Protein AF-A0A5B7HT08-F1 (afdb_monomer)

pLDDT: mean 74.67, std 10.96, range [39.03, 86.75]

Foldseek 3Di:
DDPPPDPDQAAAEAEDAAPDCVVVVVVDPPVVSVVCCVVDQHHYVVQVVVVVVVQVVDPPVDRNHYHYHYGD

Sequence (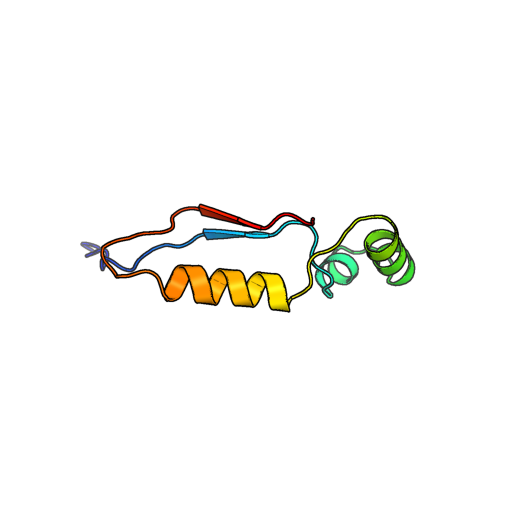72 aa):
MNGSSVGCPRQAISPGLVETEFIMRTGRSPEAARQLYQEMPSLQPDDVTDSLIHALSAPPSVQVNIHAVACV

Radius of gyration: 16.49 Å; Cα contacts (8 Å, |Δi|>4): 68; chains: 1; bounding box: 24×36×47 Å

Secondary structure (DSSP, 8-state):
-----------EEEE-SBSSTHHHHTT--HHHHHHHHHHS--B-HHHHHHHHHHHHHS-TT----EEEE---

Nearest PDB structures (foldseek):
  7w61-assembly1_A  TM=8.624E-01  e=2.902E-02  Helicoverpa armigera

Solvent-accessible surface area (backbone atoms only — not comparable to full-atom values): 4567 Å² total; per-residue (Å²): 139,82,79,78,74,69,88,68,88,69,67,45,74,49,70,54,58,58,69,58,68,63,53,44,71,71,77,43,54,65,67,59,38,51,49,50,54,72,76,36,75,48,30,54,64,62,61,56,49,52,51,47,51,52,56,68,66,41,56,96,90,50,81,58,55,73,48,76,46,71,60,124

Mean predicted aligned error: 9.53 Å

Organism: Portunus trituberculatus (NCBI:txid210409)

Structure (mmCIF, N/CA/C/O backbone):
data_AF-A0A5B7HT08-F1
#
_entry.id   AF-A0A5B7HT08-F1
#
loop_
_atom_site.group_PDB
_atom_site.id
_atom_site.type_symbol
_atom_site.label_atom_id
_atom_site.label_alt_id
_atom_site.label_comp_id
_atom_site.label_asym_id
_atom_site.label_entity_id
_atom_site.label_seq_id
_atom_site.pdbx_PDB_ins_code
_atom_site.Cartn_x
_atom_site.Cartn_y
_atom_site.Cartn_z
_atom_site.occupancy
_atom_site.B_iso_or_equiv
_atom_site.auth_seq_id
_atom_site.auth_comp_id
_atom_site.auth_asym_id
_atom_site.auth_atom_id
_atom_site.pdbx_PDB_model_num
ATOM 1 N N . MET A 1 1 ? 12.594 23.531 26.183 1.00 43.97 1 MET A N 1
ATOM 2 C CA . MET A 1 1 ? 11.965 22.804 25.057 1.00 43.97 1 MET A CA 1
ATOM 3 C C . MET A 1 1 ? 11.715 21.369 25.495 1.00 43.97 1 MET A C 1
ATOM 5 O O . MET A 1 1 ? 12.435 20.449 25.145 1.00 43.97 1 MET A O 1
ATOM 9 N N . ASN A 1 2 ? 10.736 21.211 26.367 1.00 39.03 2 ASN A N 1
ATOM 10 C CA . ASN A 1 2 ? 10.266 19.966 26.945 1.00 39.03 2 ASN A CA 1
ATOM 11 C C . ASN A 1 2 ? 9.124 19.494 26.047 1.00 39.03 2 ASN A C 1
ATOM 13 O O . ASN A 1 2 ? 8.005 19.986 26.145 1.00 39.03 2 ASN A O 1
ATOM 17 N N . GLY A 1 3 ? 9.463 18.622 25.097 1.00 52.12 3 GLY A N 1
ATOM 18 C CA . GLY A 1 3 ? 8.505 17.985 24.208 1.00 52.12 3 GLY A CA 1
ATOM 19 C C . GLY A 1 3 ? 7.594 17.073 25.013 1.00 52.12 3 GLY A C 1
ATOM 20 O O . GLY A 1 3 ? 7.926 15.917 25.255 1.00 52.12 3 GLY A O 1
ATOM 21 N N . SER A 1 4 ? 6.446 17.596 25.427 1.00 52.22 4 SER A N 1
ATOM 22 C CA . SER A 1 4 ? 5.295 16.781 25.782 1.00 52.22 4 SER A CA 1
ATOM 23 C C . SER A 1 4 ? 4.870 16.043 24.515 1.00 52.22 4 SER A C 1
ATOM 25 O O . SER A 1 4 ? 4.125 16.570 23.692 1.00 52.22 4 SER A O 1
ATOM 27 N N . SER A 1 5 ? 5.425 14.849 24.313 1.00 53.88 5 SER A N 1
ATOM 28 C CA . SER A 1 5 ? 4.989 13.896 23.302 1.00 53.88 5 SER A CA 1
ATOM 29 C C . SER A 1 5 ? 3.558 13.499 23.636 1.00 53.88 5 SER A C 1
ATOM 31 O O . SER A 1 5 ? 3.316 12.579 24.417 1.00 53.88 5 SER A 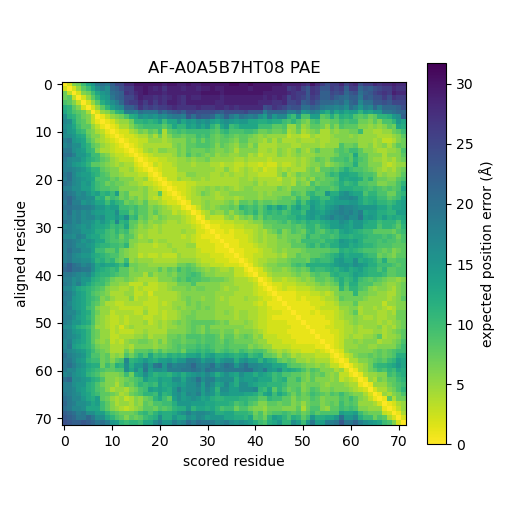O 1
ATOM 33 N N . VAL A 1 6 ? 2.616 14.267 23.092 1.00 54.16 6 VAL A N 1
ATOM 34 C CA . VAL A 1 6 ? 1.213 13.892 22.953 1.00 54.16 6 VAL A CA 1
ATOM 35 C C . VAL A 1 6 ? 1.155 12.417 22.565 1.00 54.16 6 VAL A C 1
ATOM 37 O O . VAL A 1 6 ? 1.850 11.997 21.638 1.00 54.16 6 VAL A O 1
ATOM 40 N N . GLY A 1 7 ? 0.400 11.623 23.325 1.00 55.91 7 GLY A N 1
ATOM 41 C CA . GLY A 1 7 ? 0.198 10.191 23.104 1.00 55.91 7 GLY A CA 1
ATOM 42 C C . GLY A 1 7 ? -0.608 9.922 21.834 1.00 55.91 7 GLY A C 1
ATOM 43 O O . GLY A 1 7 ? -1.690 9.351 21.898 1.00 55.91 7 GLY A O 1
ATOM 44 N N . CYS A 1 8 ? -0.117 10.388 20.687 1.00 58.50 8 CYS A N 1
ATOM 45 C CA . CYS A 1 8 ? -0.679 10.075 19.389 1.00 58.50 8 CYS A CA 1
ATOM 46 C C . CYS A 1 8 ? -0.289 8.631 19.047 1.00 58.50 8 CYS A C 1
ATOM 48 O O . CYS A 1 8 ? 0.910 8.320 19.047 1.00 58.50 8 CYS A O 1
ATOM 50 N N . PRO A 1 9 ? -1.256 7.745 18.759 1.00 63.75 9 PRO A N 1
ATOM 51 C CA . PRO A 1 9 ? -0.952 6.389 18.332 1.00 63.75 9 PRO A CA 1
ATOM 52 C C . PRO A 1 9 ? -0.108 6.444 17.056 1.00 63.75 9 PRO A C 1
ATOM 54 O O . PRO A 1 9 ? -0.434 7.148 16.100 1.00 63.75 9 PRO A O 1
ATOM 57 N N . ARG A 1 10 ? 1.019 5.729 17.062 1.00 63.59 10 ARG A N 1
ATOM 58 C CA . ARG A 1 10 ? 1.931 5.641 15.921 1.00 63.59 10 ARG A CA 1
ATOM 59 C C . ARG A 1 10 ? 1.709 4.290 15.261 1.00 63.59 10 ARG A C 1
ATOM 61 O O . ARG A 1 10 ? 1.971 3.263 15.883 1.00 63.59 10 ARG A O 1
ATOM 68 N N . GLN A 1 11 ? 1.207 4.315 14.034 1.00 75.19 11 GLN A N 1
ATOM 69 C CA . GLN A 1 11 ? 0.929 3.128 13.231 1.00 75.19 11 GLN A CA 1
ATOM 70 C C . GLN A 1 11 ? 1.846 3.155 12.012 1.00 75.19 11 GLN A C 1
ATOM 72 O O . GLN A 1 11 ? 1.964 4.181 11.339 1.00 75.19 11 GLN A O 1
ATOM 77 N N . ALA A 1 12 ? 2.527 2.043 11.753 1.00 77.56 12 ALA A N 1
ATOM 78 C CA . ALA A 1 12 ? 3.311 1.847 10.545 1.00 77.56 12 ALA A CA 1
ATOM 79 C C . ALA A 1 12 ? 2.663 0.739 9.713 1.00 77.56 12 ALA A C 1
ATOM 81 O O . ALA A 1 12 ? 2.416 -0.359 10.216 1.00 77.56 12 ALA A O 1
ATOM 82 N N . ILE A 1 13 ? 2.405 1.027 8.438 1.00 80.38 13 ILE A N 1
ATOM 83 C CA . ILE A 1 13 ? 1.961 0.028 7.468 1.00 80.38 13 ILE A CA 1
ATOM 84 C C . ILE A 1 13 ? 3.104 -0.207 6.496 1.00 80.38 13 ILE A C 1
ATOM 86 O O . ILE A 1 13 ? 3.680 0.737 5.954 1.00 80.38 13 ILE A O 1
ATOM 90 N N . SER A 1 14 ? 3.456 -1.472 6.316 1.00 81.25 14 SER A N 1
ATOM 91 C CA . SER A 1 14 ? 4.484 -1.906 5.378 1.00 81.25 14 SER A CA 1
ATOM 92 C C . SER A 1 14 ? 3.804 -2.705 4.272 1.00 81.25 14 SER A C 1
ATOM 94 O O . SER A 1 14 ? 3.646 -3.919 4.421 1.00 81.25 14 SER A O 1
ATOM 96 N N . PRO A 1 15 ? 3.330 -2.033 3.207 1.00 80.50 15 PRO A N 1
ATOM 97 C CA . PRO A 1 15 ? 2.767 -2.729 2.066 1.00 80.50 15 PRO A CA 1
ATOM 98 C C . PRO A 1 15 ? 3.876 -3.398 1.247 1.00 80.50 15 PRO A C 1
ATOM 100 O O . PRO A 1 15 ? 5.003 -2.899 1.174 1.00 80.50 15 PRO A O 1
ATOM 103 N N . GLY A 1 16 ? 3.541 -4.533 0.636 1.00 82.25 16 GLY A N 1
ATOM 104 C CA . GLY A 1 16 ? 4.351 -5.192 -0.383 1.00 82.25 16 GLY A CA 1
ATOM 105 C C . GLY A 1 16 ? 4.324 -4.447 -1.723 1.00 82.25 16 GLY A C 1
ATOM 106 O O . GLY A 1 16 ? 4.309 -3.217 -1.780 1.00 82.25 16 GLY A O 1
ATOM 107 N N . LEU A 1 17 ? 4.328 -5.190 -2.830 1.00 81.81 17 LEU A N 1
ATOM 108 C CA . LEU A 1 17 ? 4.206 -4.597 -4.159 1.00 81.81 17 LEU A CA 1
ATOM 109 C C . LEU A 1 17 ? 2.768 -4.114 -4.375 1.00 81.81 17 LEU A C 1
ATOM 111 O O . LEU A 1 17 ? 1.867 -4.939 -4.432 1.00 81.81 17 LEU A O 1
ATOM 115 N N . VAL A 1 18 ? 2.564 -2.806 -4.529 1.00 82.56 18 VAL A N 1
ATOM 116 C CA . VAL A 1 18 ? 1.243 -2.216 -4.810 1.00 82.56 18 VAL A CA 1
ATOM 117 C C . VAL A 1 18 ? 1.209 -1.685 -6.239 1.00 82.56 18 VAL A C 1
ATOM 119 O O . VAL A 1 18 ? 2.148 -0.990 -6.658 1.00 82.56 18 VAL A O 1
ATOM 122 N N . GLU A 1 19 ? 0.139 -1.990 -6.972 1.00 82.06 19 GLU A N 1
ATOM 123 C CA . GLU A 1 19 ? -0.126 -1.461 -8.312 1.00 82.06 19 GLU A CA 1
ATOM 124 C C . GLU A 1 19 ? -0.386 0.050 -8.233 1.00 82.06 19 GLU A C 1
ATOM 126 O O . GLU A 1 19 ? -1.483 0.520 -7.952 1.00 82.06 19 GLU A O 1
ATOM 131 N N . THR A 1 20 ? 0.678 0.831 -8.402 1.00 82.94 20 THR A N 1
ATOM 132 C CA . THR A 1 20 ? 0.671 2.292 -8.285 1.00 82.94 20 THR A CA 1
ATOM 133 C C . THR A 1 20 ? 1.672 2.887 -9.267 1.00 82.94 20 THR A C 1
ATOM 135 O O . THR A 1 20 ? 2.469 2.199 -9.906 1.00 82.94 20 THR A O 1
ATOM 138 N N . GLU A 1 21 ? 1.727 4.208 -9.350 1.00 82.50 21 GLU A N 1
ATOM 139 C CA . GLU A 1 21 ? 2.728 4.904 -10.149 1.00 82.50 21 GLU A CA 1
ATOM 140 C C . GLU A 1 21 ? 4.128 4.880 -9.516 1.00 82.50 21 GLU A C 1
ATOM 142 O O . GLU A 1 21 ? 5.071 5.429 -10.095 1.00 82.50 21 GLU A O 1
ATOM 147 N N . PHE A 1 22 ? 4.298 4.250 -8.346 1.00 82.50 22 PHE A N 1
ATOM 148 C CA . PHE A 1 22 ? 5.571 4.205 -7.633 1.00 82.50 22 PHE A CA 1
ATOM 149 C C . PHE A 1 22 ? 6.680 3.616 -8.507 1.00 82.50 22 PHE A C 1
ATOM 151 O O . PHE A 1 22 ? 7.712 4.255 -8.699 1.00 82.50 22 PHE A O 1
ATOM 158 N N . ILE A 1 23 ? 6.446 2.452 -9.125 1.00 78.12 23 ILE A N 1
ATOM 159 C CA . ILE A 1 23 ? 7.457 1.778 -9.951 1.00 78.12 23 ILE A CA 1
ATOM 160 C C . ILE A 1 23 ? 7.803 2.602 -11.196 1.00 78.12 23 ILE A C 1
ATOM 162 O O . ILE A 1 23 ? 8.978 2.709 -11.547 1.00 78.12 23 ILE A O 1
ATOM 166 N N . MET A 1 24 ? 6.829 3.280 -11.805 1.00 76.56 24 MET A N 1
ATOM 167 C CA . MET A 1 24 ? 7.085 4.185 -12.934 1.00 76.56 24 MET A CA 1
ATOM 168 C C . MET A 1 24 ? 7.968 5.377 -12.530 1.00 76.56 24 MET A C 1
ATOM 170 O O . MET A 1 24 ? 8.800 5.837 -13.308 1.00 76.56 24 MET A O 1
ATOM 174 N N . ARG A 1 25 ? 7.853 5.851 -11.283 1.00 80.69 25 ARG A N 1
ATOM 175 C CA . ARG A 1 25 ? 8.685 6.939 -10.744 1.00 80.69 25 ARG A CA 1
ATOM 176 C C . ARG A 1 25 ? 10.072 6.498 -10.276 1.00 80.69 25 ARG A C 1
ATOM 178 O O . ARG A 1 25 ? 10.931 7.355 -10.090 1.00 80.69 25 ARG A O 1
ATOM 185 N N . THR A 1 26 ? 10.334 5.196 -10.145 1.00 78.94 26 THR A N 1
ATOM 186 C CA . THR A 1 26 ? 11.675 4.672 -9.797 1.00 78.94 26 THR A CA 1
ATOM 187 C C . THR A 1 26 ? 12.680 4.711 -10.958 1.00 78.94 26 THR A C 1
ATOM 189 O O . THR A 1 26 ? 13.800 4.225 -10.818 1.00 78.94 26 THR A O 1
ATOM 192 N N . GLY A 1 27 ? 12.307 5.289 -12.107 1.00 72.69 27 GLY A N 1
ATOM 193 C CA . GLY A 1 27 ? 13.149 5.354 -13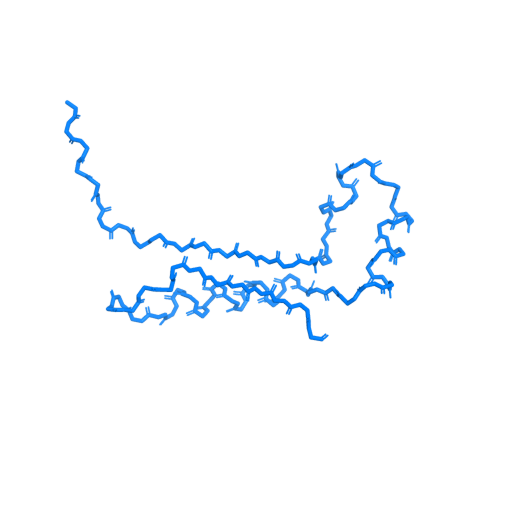.306 1.00 72.69 27 GLY A CA 1
ATOM 194 C C . GLY A 1 27 ? 13.058 4.114 -14.199 1.00 72.69 27 GLY A C 1
ATOM 195 O O . GLY A 1 27 ? 13.830 3.987 -15.147 1.00 72.69 27 GLY A O 1
ATOM 196 N N . ARG A 1 28 ? 12.118 3.200 -13.921 1.00 76.75 28 ARG A N 1
ATOM 197 C CA . ARG A 1 28 ? 11.773 2.092 -14.822 1.00 76.75 28 ARG A CA 1
ATOM 198 C C . ARG A 1 28 ? 10.832 2.576 -15.922 1.00 76.75 28 ARG A C 1
ATOM 200 O O . ARG A 1 28 ? 10.015 3.466 -15.695 1.00 76.75 28 ARG A O 1
ATOM 207 N N . SER A 1 29 ? 10.934 1.973 -17.107 1.00 81.31 29 SER A N 1
ATOM 208 C CA . SER A 1 29 ? 9.995 2.265 -18.189 1.00 81.31 29 SER A CA 1
ATOM 209 C C . SER A 1 29 ? 8.575 1.814 -17.803 1.00 81.31 29 SER A C 1
ATOM 211 O O . SER A 1 29 ? 8.419 0.849 -17.044 1.00 81.31 29 SER A O 1
ATOM 213 N N . PRO A 1 30 ? 7.526 2.494 -18.292 1.00 77.44 30 PRO A N 1
ATOM 214 C CA . PRO A 1 30 ? 6.142 2.136 -17.983 1.00 77.44 30 PRO A CA 1
ATOM 215 C C . PRO A 1 30 ? 5.778 0.713 -18.438 1.00 77.44 30 PRO A C 1
ATOM 217 O O . PRO A 1 30 ? 4.946 0.060 -17.814 1.00 77.44 30 PRO A O 1
ATOM 220 N N . GLU A 1 31 ? 6.426 0.192 -19.479 1.00 82.44 31 GLU A N 1
ATOM 221 C CA . GLU A 1 31 ? 6.264 -1.188 -19.941 1.00 82.44 31 GLU A CA 1
ATOM 222 C C . GLU A 1 31 ? 6.849 -2.188 -18.939 1.00 82.44 31 GLU A C 1
ATOM 224 O O . GLU A 1 31 ? 6.186 -3.161 -18.590 1.00 82.44 31 GLU A O 1
ATOM 229 N N . ALA A 1 32 ? 8.049 -1.915 -18.416 1.00 81.50 32 ALA A N 1
ATOM 230 C CA . ALA A 1 32 ? 8.686 -2.753 -17.405 1.00 81.50 32 ALA A CA 1
ATOM 231 C C . ALA A 1 32 ? 7.920 -2.723 -16.073 1.00 81.50 32 ALA A C 1
ATOM 233 O O . ALA A 1 32 ? 7.859 -3.729 -15.373 1.00 81.50 32 ALA A O 1
ATOM 234 N N . ALA A 1 33 ? 7.311 -1.583 -15.726 1.00 79.00 33 ALA A N 1
ATOM 235 C CA . ALA A 1 33 ? 6.432 -1.480 -14.564 1.00 79.00 33 ALA A CA 1
ATOM 236 C C . ALA A 1 33 ? 5.182 -2.362 -14.724 1.00 79.00 33 ALA A C 1
ATOM 238 O O . ALA A 1 33 ? 4.846 -3.113 -13.815 1.00 79.00 33 ALA A O 1
ATOM 239 N N . ARG A 1 34 ? 4.532 -2.327 -15.895 1.00 80.25 34 ARG A N 1
ATOM 240 C CA . ARG A 1 34 ? 3.371 -3.182 -16.191 1.00 80.25 34 ARG A CA 1
ATOM 241 C C . ARG A 1 34 ? 3.716 -4.665 -16.187 1.00 80.25 34 ARG A C 1
ATOM 243 O O . ARG A 1 34 ? 2.962 -5.442 -15.619 1.00 80.25 34 ARG A O 1
ATOM 250 N N . GLN A 1 35 ? 4.846 -5.053 -16.776 1.00 83.06 35 GLN A N 1
ATOM 251 C CA . GLN A 1 35 ? 5.313 -6.442 -16.720 1.00 83.06 35 GLN A CA 1
ATOM 252 C C . GLN A 1 35 ? 5.546 -6.889 -15.276 1.00 83.06 35 GLN A C 1
ATOM 254 O O . GLN A 1 35 ? 5.093 -7.959 -14.895 1.00 83.06 35 GLN A O 1
ATOM 259 N N . LEU A 1 36 ? 6.146 -6.038 -14.438 1.00 80.12 36 LEU A N 1
ATOM 260 C CA . LEU A 1 36 ? 6.360 -6.343 -13.024 1.00 80.12 36 LEU A CA 1
ATOM 261 C C . LEU A 1 36 ? 5.044 -6.589 -12.266 1.00 80.12 36 LEU A C 1
ATOM 263 O O . LEU A 1 36 ? 4.978 -7.506 -11.453 1.00 80.12 36 LEU A O 1
ATOM 267 N N . TYR A 1 37 ? 4.007 -5.795 -12.545 1.00 80.69 37 TYR A N 1
ATOM 268 C CA . TYR A 1 37 ? 2.674 -5.973 -11.957 1.00 80.69 37 TYR A CA 1
ATOM 269 C C . TYR A 1 37 ? 1.907 -7.182 -12.515 1.00 80.69 37 TYR A C 1
ATOM 271 O O . TYR A 1 37 ? 1.012 -7.687 -11.848 1.00 80.69 37 TYR A O 1
ATOM 279 N N . GLN A 1 38 ? 2.257 -7.657 -13.714 1.00 80.94 38 GLN A N 1
ATOM 280 C CA . GLN A 1 38 ? 1.690 -8.870 -14.314 1.00 80.94 38 GLN A CA 1
ATOM 281 C C . GLN A 1 38 ? 2.402 -10.148 -13.854 1.00 80.94 38 GLN A C 1
ATOM 283 O O . GLN A 1 38 ? 1.768 -11.193 -13.729 1.00 80.94 38 GLN A O 1
ATOM 288 N N . GLU A 1 39 ? 3.715 -10.083 -13.637 1.00 83.00 39 GLU A N 1
ATOM 289 C CA . GLU A 1 39 ? 4.549 -11.228 -13.256 1.00 83.00 39 GLU A CA 1
ATOM 290 C C . GLU A 1 39 ? 4.544 -11.487 -11.749 1.00 83.00 39 GLU A C 1
ATOM 292 O O . GLU A 1 39 ? 4.694 -12.632 -11.323 1.00 83.00 39 GLU A O 1
ATOM 297 N N . MET A 1 40 ? 4.383 -10.439 -10.937 1.00 77.00 40 MET A N 1
ATOM 298 C CA . MET A 1 40 ? 4.305 -10.559 -9.487 1.00 77.00 40 MET A CA 1
ATOM 299 C C . MET A 1 40 ? 2.889 -10.246 -9.010 1.00 77.00 40 MET A C 1
ATOM 301 O O . MET A 1 40 ? 2.316 -9.245 -9.446 1.00 77.00 40 MET A O 1
ATOM 305 N N . PRO A 1 41 ? 2.334 -11.045 -8.079 1.00 76.38 41 PRO A N 1
ATOM 306 C CA . PRO A 1 41 ? 1.078 -10.692 -7.443 1.00 76.38 41 PRO A CA 1
ATOM 307 C C . PRO A 1 41 ? 1.265 -9.318 -6.796 1.00 76.38 41 PRO A C 1
ATOM 309 O O . PRO A 1 41 ? 2.267 -9.075 -6.116 1.00 76.38 41 PRO A O 1
ATOM 312 N N . SER A 1 42 ? 0.355 -8.398 -7.093 1.00 79.25 42 SER A N 1
ATOM 313 C CA . SER A 1 42 ? 0.395 -7.011 -6.641 1.00 79.25 42 SER A CA 1
ATOM 314 C C . SER A 1 42 ? -0.873 -6.691 -5.862 1.00 79.25 42 SER A C 1
ATOM 316 O O . SER A 1 42 ? -1.963 -7.136 -6.212 1.00 79.25 42 SER A O 1
ATOM 318 N N . LEU A 1 43 ? -0.709 -5.949 -4.771 1.00 82.69 43 LEU A N 1
ATOM 319 C CA . LEU A 1 43 ? -1.804 -5.411 -3.978 1.00 82.69 43 LEU A CA 1
ATOM 320 C C . LEU A 1 43 ? -2.469 -4.280 -4.746 1.00 82.69 43 LEU A C 1
ATOM 322 O O . LEU A 1 43 ? -1.793 -3.469 -5.391 1.00 82.69 43 LEU A O 1
ATOM 326 N N . GLN A 1 44 ? -3.782 -4.187 -4.605 1.00 84.88 44 GLN A N 1
ATOM 327 C CA . GLN A 1 44 ? -4.515 -3.015 -5.041 1.00 84.88 44 GLN A CA 1
ATOM 328 C C . GLN A 1 44 ? -4.373 -1.899 -3.993 1.00 84.88 44 GLN A C 1
ATOM 330 O O . GLN A 1 44 ? -4.168 -2.162 -2.802 1.00 84.88 44 GLN A O 1
ATOM 335 N N . PRO A 1 45 ? -4.472 -0.623 -4.398 1.00 83.00 45 PRO A N 1
ATOM 336 C CA . PRO A 1 45 ? -4.476 0.498 -3.456 1.00 83.00 45 PRO A CA 1
ATOM 337 C C . PRO A 1 45 ? -5.628 0.412 -2.438 1.00 83.00 45 PRO A C 1
ATOM 339 O O . PRO A 1 45 ? -5.499 0.907 -1.314 1.00 83.00 45 PRO A O 1
ATOM 342 N N . ASP A 1 46 ? -6.727 -0.250 -2.804 1.00 85.38 46 ASP A N 1
ATOM 343 C CA . ASP A 1 46 ? -7.858 -0.508 -1.915 1.00 85.38 46 ASP A CA 1
ATOM 344 C C . ASP A 1 46 ? -7.461 -1.407 -0.733 1.00 85.38 46 ASP A C 1
ATOM 346 O O . ASP A 1 46 ? -7.781 -1.076 0.406 1.00 85.38 46 ASP A O 1
ATOM 350 N N . ASP A 1 47 ? -6.642 -2.444 -0.951 1.00 85.06 47 ASP A N 1
ATOM 351 C CA . ASP A 1 47 ? -6.171 -3.345 0.117 1.00 85.06 47 ASP A CA 1
ATOM 352 C C . ASP A 1 47 ? -5.357 -2.592 1.188 1.00 85.06 47 ASP A C 1
ATOM 354 O O . ASP A 1 47 ? -5.430 -2.863 2.394 1.00 85.06 47 ASP A O 1
ATOM 358 N N . VAL A 1 48 ? -4.575 -1.598 0.753 1.00 83.50 48 VAL A N 1
ATOM 359 C CA . VAL A 1 48 ? -3.805 -0.724 1.650 1.00 83.50 48 VAL A CA 1
ATOM 360 C C . VAL A 1 48 ? -4.738 0.207 2.429 1.00 83.50 48 VAL A C 1
ATOM 362 O O . VAL A 1 48 ? -4.510 0.467 3.614 1.00 83.50 48 VAL A O 1
ATOM 365 N N . THR A 1 49 ? -5.800 0.688 1.784 1.00 86.44 49 THR A N 1
ATOM 366 C CA . THR A 1 49 ? -6.800 1.571 2.398 1.00 86.44 49 THR A CA 1
ATOM 367 C C . THR A 1 49 ? -7.635 0.823 3.436 1.00 86.44 49 THR A C 1
ATOM 369 O O . THR A 1 49 ? -7.818 1.321 4.546 1.00 86.44 49 THR A O 1
ATOM 372 N N . ASP A 1 50 ? -8.043 -0.408 3.144 1.00 85.75 50 ASP A N 1
ATOM 373 C CA . ASP A 1 50 ? -8.744 -1.276 4.091 1.00 85.75 50 ASP A CA 1
ATOM 374 C C . ASP A 1 50 ? -7.873 -1.612 5.303 1.00 85.75 50 ASP A C 1
ATOM 376 O O . ASP A 1 50 ? -8.339 -1.580 6.445 1.00 85.75 50 ASP A O 1
ATOM 380 N N . SER A 1 51 ? -6.575 -1.831 5.086 1.00 83.44 51 SER A N 1
ATOM 381 C CA . SER A 1 51 ? -5.611 -2.039 6.171 1.00 83.44 51 SER A CA 1
ATOM 382 C C . SER A 1 51 ? -5.485 -0.807 7.080 1.00 83.44 51 SER A C 1
ATOM 384 O O . SER A 1 51 ? -5.393 -0.938 8.305 1.00 83.44 51 SER A O 1
ATOM 386 N N . LEU A 1 52 ? -5.530 0.404 6.509 1.00 83.06 52 LEU A N 1
ATOM 387 C CA . LEU A 1 52 ? -5.572 1.659 7.271 1.00 83.06 52 LEU A CA 1
ATOM 388 C C . LEU A 1 52 ? -6.867 1.791 8.071 1.00 83.06 52 LEU A C 1
ATOM 390 O O . LEU A 1 52 ? -6.818 2.109 9.260 1.00 83.06 52 LEU A O 1
ATOM 394 N N . ILE A 1 53 ? -8.015 1.533 7.443 1.00 86.75 53 ILE A N 1
ATOM 395 C CA . ILE A 1 53 ? -9.322 1.585 8.105 1.00 86.75 53 ILE A CA 1
ATOM 396 C C . ILE A 1 53 ? -9.349 0.594 9.266 1.00 86.75 53 ILE A C 1
ATOM 398 O O . ILE A 1 53 ? -9.792 0.952 10.355 1.00 86.75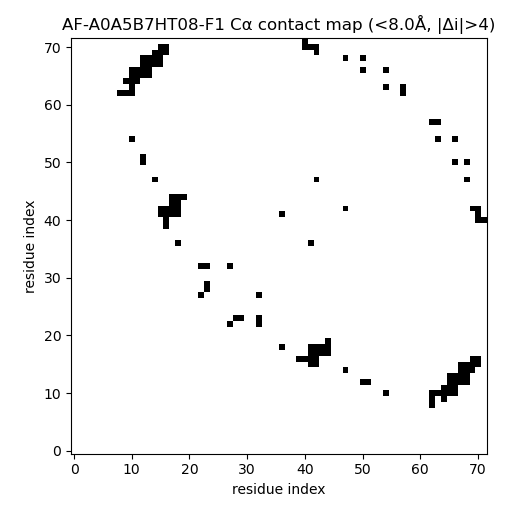 53 ILE A O 1
ATOM 402 N N . HIS A 1 54 ? -8.818 -0.614 9.081 1.00 82.81 54 HIS A N 1
ATOM 403 C CA . HIS A 1 54 ? -8.715 -1.611 10.139 1.00 82.81 54 HIS A CA 1
ATOM 404 C C . HIS A 1 54 ? -7.838 -1.129 11.305 1.00 82.81 54 HIS A C 1
ATOM 406 O O . HIS A 1 54 ? -8.261 -1.185 12.461 1.00 82.81 54 HIS A O 1
ATOM 412 N N . ALA A 1 55 ? -6.647 -0.598 11.013 1.00 79.50 55 ALA A N 1
ATOM 413 C CA . ALA A 1 55 ? -5.726 -0.101 12.034 1.00 79.50 55 ALA A CA 1
ATOM 414 C C . ALA A 1 55 ? -6.287 1.102 12.816 1.00 79.50 55 ALA A C 1
ATOM 416 O O . ALA A 1 55 ? -6.038 1.223 14.015 1.00 79.50 55 ALA A O 1
ATOM 417 N N . LEU A 1 56 ? -7.053 1.974 12.154 1.00 80.25 56 LEU A N 1
ATOM 418 C CA . LEU A 1 56 ? -7.690 3.146 12.764 1.00 80.25 56 LEU A CA 1
ATOM 419 C C . LEU A 1 56 ? -9.005 2.820 13.481 1.00 80.25 56 LEU A C 1
ATOM 421 O O . LEU A 1 56 ? -9.365 3.512 14.429 1.00 80.25 56 LEU A O 1
ATOM 425 N N . SER A 1 57 ? -9.711 1.773 13.054 1.00 82.19 57 SER A N 1
ATOM 426 C CA . SER A 1 57 ? -10.940 1.303 13.708 1.00 82.19 57 SER A CA 1
ATOM 427 C C . SER A 1 57 ? -10.660 0.533 15.001 1.00 82.19 57 SER A C 1
ATOM 429 O O . SER A 1 57 ? -11.590 0.242 15.756 1.00 82.19 57 SER A O 1
ATOM 431 N N . ALA A 1 58 ? -9.395 0.190 15.273 1.00 76.94 58 ALA A N 1
ATOM 432 C CA . ALA A 1 58 ? -9.002 -0.445 16.520 1.00 76.94 58 ALA A CA 1
ATOM 433 C C . ALA A 1 58 ? -9.307 0.481 17.719 1.00 76.94 58 ALA A C 1
ATOM 435 O O . ALA A 1 58 ? -9.030 1.683 17.663 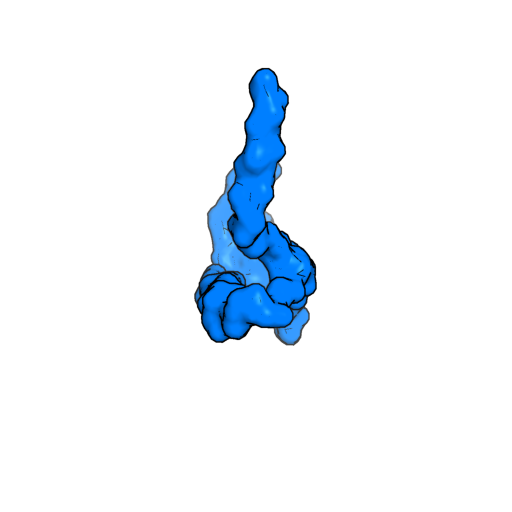1.00 76.94 58 ALA A O 1
ATOM 436 N N . PRO A 1 59 ? -9.867 -0.049 18.824 1.00 75.62 59 PRO A N 1
ATOM 437 C CA . PRO A 1 59 ? -10.101 0.734 20.031 1.00 75.62 59 PRO A CA 1
ATOM 438 C C . PRO A 1 59 ? -8.805 1.395 20.528 1.00 75.62 59 PRO A C 1
ATOM 440 O O . PRO A 1 59 ? -7.739 0.799 20.395 1.00 75.62 59 PRO A O 1
ATOM 443 N N . PRO A 1 60 ? -8.861 2.560 21.197 1.00 66.00 60 PRO A N 1
ATOM 444 C CA . PRO A 1 60 ? -7.669 3.260 21.695 1.00 66.00 60 PRO A CA 1
ATOM 445 C C . PRO A 1 60 ? -6.844 2.465 22.727 1.00 66.00 60 PRO A C 1
ATOM 447 O O . PRO A 1 60 ? -5.731 2.861 23.059 1.00 66.00 60 PRO A O 1
ATOM 450 N N . SER A 1 61 ? -7.367 1.344 23.234 1.00 72.69 61 SER A N 1
ATOM 451 C CA . SER A 1 61 ? -6.652 0.376 24.076 1.00 72.69 61 SER A CA 1
ATOM 452 C C . SER A 1 61 ? -5.837 -0.664 23.291 1.00 72.69 61 SER A C 1
ATOM 454 O O . SER A 1 61 ? -5.078 -1.417 23.898 1.00 72.69 61 SER A O 1
ATOM 456 N N . VAL A 1 62 ? -5.980 -0.727 21.964 1.00 68.12 62 VAL A N 1
ATOM 457 C CA . VAL A 1 62 ? -5.294 -1.667 21.071 1.00 68.12 62 VAL A CA 1
ATOM 458 C C . VAL A 1 62 ? -4.488 -0.869 20.051 1.00 68.12 62 VAL A C 1
ATOM 460 O O . VAL A 1 62 ? -5.032 -0.283 19.121 1.00 68.12 62 VAL A O 1
ATOM 463 N N . GLN A 1 63 ? -3.165 -0.856 20.215 1.00 69.06 63 GLN A N 1
ATOM 464 C CA . GLN A 1 63 ? -2.268 -0.208 19.263 1.00 69.06 63 GLN A CA 1
ATOM 465 C C . GLN A 1 63 ? -1.700 -1.236 18.281 1.00 69.06 63 GLN A C 1
ATOM 467 O O . GLN A 1 63 ? -0.883 -2.084 18.642 1.00 69.06 63 GLN A O 1
ATOM 472 N N . VAL A 1 64 ? -2.112 -1.137 17.016 1.00 69.25 64 VAL A N 1
ATOM 473 C CA . VAL A 1 64 ? -1.508 -1.900 15.917 1.00 69.25 64 VAL A CA 1
ATO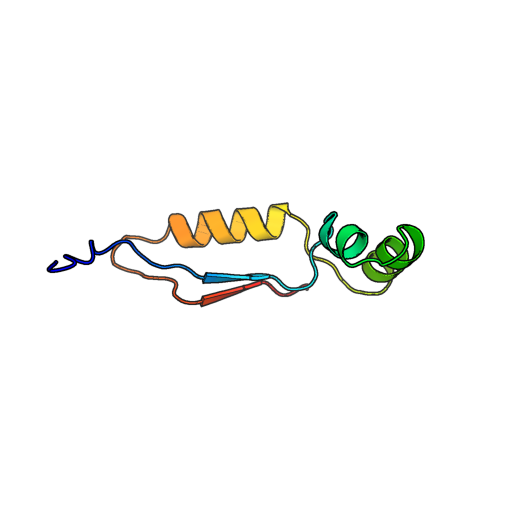M 474 C C . VAL A 1 64 ? -0.196 -1.212 15.525 1.00 69.25 64 VAL A C 1
ATOM 476 O O . VAL A 1 64 ? -0.197 -0.189 14.845 1.00 69.25 64 VAL A O 1
ATOM 479 N N . ASN A 1 65 ? 0.930 -1.738 16.018 1.00 69.75 65 ASN A N 1
ATOM 480 C CA . ASN A 1 65 ? 2.245 -1.106 15.848 1.00 69.75 65 ASN A CA 1
ATOM 481 C C . ASN A 1 65 ? 2.796 -1.246 14.419 1.00 69.75 65 ASN A C 1
ATOM 483 O O . ASN A 1 65 ? 3.245 -0.262 13.834 1.00 69.75 65 ASN A O 1
ATOM 487 N N . ILE A 1 66 ? 2.771 -2.462 13.864 1.00 70.69 66 ILE A N 1
ATOM 488 C CA . ILE A 1 66 ? 3.258 -2.769 12.514 1.00 70.69 66 ILE A CA 1
ATOM 489 C C . ILE A 1 66 ? 2.236 -3.684 11.847 1.00 70.69 66 ILE A C 1
ATOM 491 O O . ILE A 1 66 ? 1.988 -4.785 12.339 1.00 70.69 66 ILE A O 1
ATOM 495 N N . HIS A 1 67 ? 1.653 -3.228 10.740 1.00 72.12 67 HIS A N 1
ATOM 496 C CA . HIS A 1 67 ? 0.757 -4.027 9.910 1.00 72.12 67 HIS A CA 1
ATOM 497 C C . HIS A 1 67 ? 1.435 -4.286 8.560 1.00 72.12 67 HIS A C 1
ATOM 499 O O . HIS A 1 67 ? 1.639 -3.362 7.768 1.00 72.12 67 HIS A O 1
ATOM 505 N N . ALA A 1 68 ? 1.858 -5.531 8.332 1.00 73.50 68 ALA A N 1
ATOM 506 C CA . ALA A 1 68 ? 2.459 -5.951 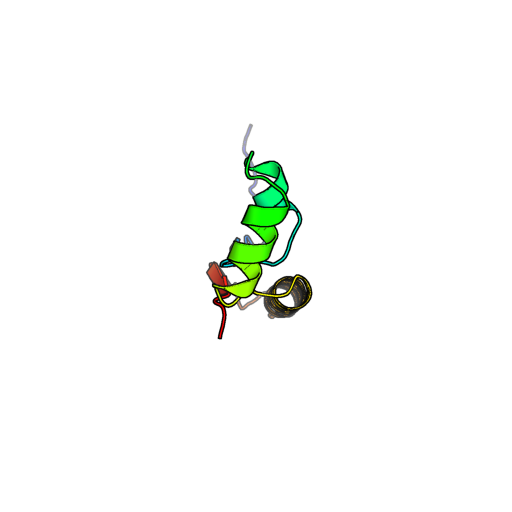7.071 1.00 73.50 68 ALA A CA 1
ATOM 507 C C . ALA A 1 68 ? 1.355 -6.458 6.142 1.00 73.50 68 ALA A C 1
ATOM 509 O O . ALA A 1 68 ? 0.655 -7.408 6.486 1.00 73.50 68 ALA A O 1
ATOM 510 N N . VAL A 1 69 ? 1.214 -5.823 4.980 1.00 71.81 69 VAL A N 1
ATOM 511 C CA . VAL A 1 69 ? 0.245 -6.227 3.956 1.00 71.81 69 VAL A CA 1
ATOM 512 C C . VAL A 1 69 ? 1.031 -6.912 2.849 1.00 71.81 69 VAL A C 1
ATOM 514 O O . VAL A 1 69 ? 1.866 -6.280 2.200 1.00 71.81 69 VAL A O 1
ATOM 517 N N . ALA A 1 70 ? 0.81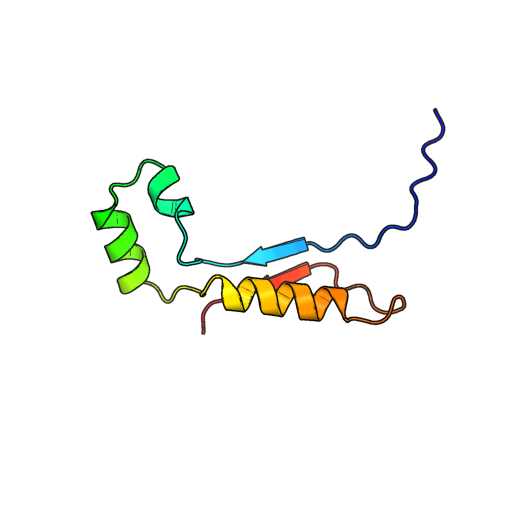1 -8.212 2.675 1.00 68.25 70 ALA A N 1
ATOM 518 C CA . ALA A 1 70 ? 1.458 -9.023 1.651 1.00 68.25 70 ALA A CA 1
ATOM 519 C C . ALA A 1 70 ? 0.435 -9.449 0.595 1.00 68.25 70 ALA A C 1
ATOM 521 O O . ALA A 1 70 ? -0.734 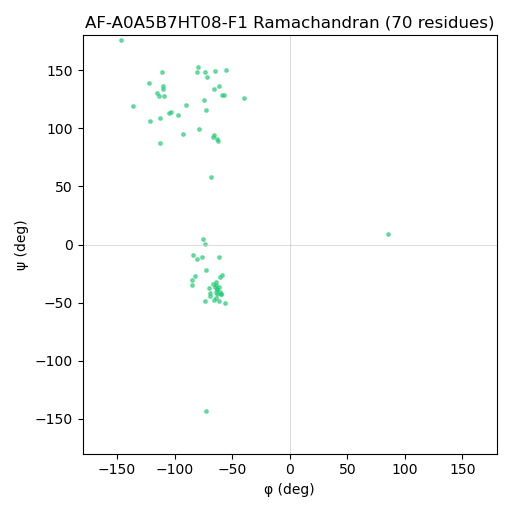-9.650 0.918 1.00 68.25 70 ALA A O 1
ATOM 522 N N . CYS A 1 71 ? 0.885 -9.591 -0.651 1.00 53.44 71 CYS A N 1
ATOM 523 C CA . CYS A 1 71 ? 0.059 -10.136 -1.723 1.00 53.44 71 CYS A CA 1
ATOM 524 C C . CYS A 1 71 ? -0.268 -11.608 -1.434 1.00 53.44 71 CYS A C 1
ATOM 526 O O . CYS A 1 71 ? 0.632 -12.368 -1.062 1.00 53.44 71 CYS A O 1
ATOM 528 N N . VAL A 1 72 ? -1.537 -11.981 -1.607 1.00 49.78 72 VAL A N 1
ATOM 529 C CA . VAL A 1 72 ? -2.034 -13.370 -1.579 1.00 49.78 72 VAL A CA 1
ATOM 530 C C . VAL A 1 72 ? -1.923 -14.036 -2.942 1.00 49.78 72 VAL A C 1
ATOM 532 O O . VAL A 1 72 ? -2.042 -13.321 -3.961 1.00 49.78 72 VAL A O 1
#